Protein AF-A0A7D7M018-F1 (afdb_monomer_lite)

Organism: NCBI:txid2758710

Radius of gyration: 25.66 Å; chains: 1; bounding box: 50×33×76 Å

Secondary structure (DSSP, 8-state):
---HHHHHHHHHHHHHHHHHHHHHHHHHHHHHHHHHHH-HHHHHH-EETTEEHHHHHHHHHHHHHHHHHHHHHHHHHHHHHHHHHHHHHHHHHHHHHHHHHHHHHHTT-

InterPro domains:
  IPR007436 Protein of unknown function DUF485 [PF04341] (5-85)

Foldseek 3Di:
DDDPVVVVVVVVVVCCLVVVLVVLLVVLVVVLCCCCVPPVVQQAVDDDVNHGNVVVSVVVSVVSVVVSVVVVCVVVVVPVVVVVVVVVVVVVVVVVVVVVVVVVVVVVD

pLDDT: mean 79.05, std 15.02, range [45.78, 96.0]

Structure (mmCIF, N/CA/C/O backbone):
data_AF-A0A7D7M018-F1
#
_entry.id   AF-A0A7D7M018-F1
#
loop_
_atom_site.group_PDB
_atom_site.id
_atom_site.type_symbol
_atom_site.label_atom_id
_atom_site.label_alt_id
_atom_site.label_comp_id
_atom_site.label_asym_id
_atom_site.label_entity_id
_atom_site.label_seq_id
_atom_site.pdbx_PDB_ins_code
_atom_site.Cartn_x
_atom_site.Cartn_y
_atom_site.Cartn_z
_atom_site.occupancy
_atom_site.B_iso_or_equiv
_atom_site.auth_seq_id
_atom_site.auth_comp_id
_atom_site.auth_asym_id
_atom_site.auth_atom_id
_atom_site.pdbx_PDB_model_num
ATOM 1 N N . MET A 1 1 ? -23.804 -7.418 29.209 1.00 45.88 1 MET A N 1
ATOM 2 C CA . MET A 1 1 ? -22.642 -8.328 29.119 1.00 45.88 1 MET A CA 1
ATOM 3 C C . MET A 1 1 ? -22.652 -8.934 27.724 1.00 45.88 1 MET A C 1
ATOM 5 O O . MET A 1 1 ? -23.591 -9.652 27.418 1.00 45.88 1 MET A O 1
ATOM 9 N N . LEU A 1 2 ? -21.703 -8.565 26.856 1.00 45.78 2 LEU A N 1
ATOM 10 C CA . LEU A 1 2 ? -21.616 -9.102 25.490 1.00 45.78 2 LEU A CA 1
ATOM 11 C C . LEU A 1 2 ? -21.157 -10.562 25.555 1.00 45.78 2 LEU A C 1
ATOM 13 O O . LEU A 1 2 ? -20.193 -10.876 26.256 1.00 45.78 2 LEU A O 1
ATOM 17 N N . ALA A 1 3 ? -21.874 -11.452 24.876 1.00 51.41 3 ALA A N 1
ATOM 18 C CA . ALA A 1 3 ? -21.603 -12.878 24.921 1.00 51.41 3 ALA A CA 1
ATOM 19 C C . ALA A 1 3 ? -20.250 -13.186 24.251 1.00 51.41 3 ALA A C 1
ATOM 21 O O . ALA A 1 3 ? -19.945 -12.713 23.157 1.00 51.41 3 ALA A O 1
ATOM 22 N N . LEU A 1 4 ? -19.452 -14.033 24.905 1.00 54.41 4 LEU A N 1
ATOM 23 C CA . LEU A 1 4 ? -18.137 -14.529 24.476 1.00 54.41 4 LEU A CA 1
ATOM 24 C C . LEU A 1 4 ? -17.991 -14.917 22.975 1.00 54.41 4 LEU A C 1
ATOM 26 O O . LEU A 1 4 ? -16.894 -14.718 22.442 1.00 54.41 4 LEU A O 1
ATOM 30 N N . PRO A 1 5 ? -19.025 -15.427 22.263 1.00 53.03 5 PRO A N 1
ATOM 31 C CA . PRO A 1 5 ? -18.924 -15.753 20.835 1.00 53.03 5 PRO A CA 1
ATOM 32 C C . PRO A 1 5 ? -18.750 -14.525 19.929 1.00 53.03 5 PRO A C 1
ATOM 34 O O . PRO A 1 5 ? -17.977 -14.564 18.972 1.00 53.03 5 PRO A O 1
ATOM 37 N N . GLU A 1 6 ? -19.409 -13.413 20.259 1.00 54.31 6 GLU A N 1
ATOM 38 C CA . GLU A 1 6 ? -19.438 -12.190 19.444 1.00 54.31 6 GLU A CA 1
ATOM 39 C C . GLU A 1 6 ? -18.059 -11.503 19.432 1.00 54.31 6 GLU A C 1
ATOM 41 O O . GLU A 1 6 ? -17.561 -11.045 18.404 1.00 54.31 6 GLU A O 1
ATOM 46 N N . ILE A 1 7 ? -17.354 -11.557 20.566 1.00 55.09 7 ILE A N 1
ATOM 47 C CA . ILE A 1 7 ? -15.988 -11.036 20.732 1.00 55.09 7 ILE A CA 1
ATOM 48 C C . ILE A 1 7 ? -14.961 -11.917 19.989 1.00 55.09 7 ILE A C 1
ATOM 50 O O . ILE A 1 7 ? -13.954 -11.417 19.471 1.00 55.09 7 ILE A O 1
ATOM 54 N N . ALA A 1 8 ? -15.202 -13.230 19.907 1.00 57.94 8 ALA A N 1
ATOM 55 C CA . ALA A 1 8 ? -14.324 -14.180 19.226 1.00 57.94 8 ALA A CA 1
ATOM 56 C C . ALA A 1 8 ? -14.396 -14.046 17.695 1.00 57.94 8 ALA A C 1
ATOM 58 O O . ALA A 1 8 ? -13.354 -14.057 17.029 1.00 57.94 8 ALA A O 1
ATOM 59 N N . GLU A 1 9 ? -15.590 -13.842 17.131 1.00 56.44 9 GLU A N 1
ATOM 60 C CA . GLU A 1 9 ? -15.742 -13.563 15.699 1.00 56.44 9 GLU A CA 1
ATOM 61 C C . GLU A 1 9 ? -15.121 -12.224 15.298 1.00 56.44 9 GLU A C 1
ATOM 63 O O . GLU A 1 9 ? -14.426 -12.154 14.279 1.00 56.44 9 GLU A O 1
ATOM 68 N N . LEU A 1 10 ? -15.261 -11.189 16.131 1.00 55.09 10 LEU A N 1
ATOM 69 C CA . LEU A 1 10 ? -14.608 -9.896 15.912 1.00 55.09 10 LEU A CA 1
ATOM 70 C C . LEU A 1 10 ? -13.073 -10.021 15.919 1.00 55.09 10 LEU A C 1
ATOM 72 O O . LEU A 1 10 ? -12.392 -9.467 15.050 1.00 55.09 10 LEU A O 1
ATOM 76 N N . ARG A 1 11 ? -12.503 -10.808 16.843 1.00 59.12 11 ARG A N 1
ATOM 77 C CA . ARG A 1 11 ? -11.047 -11.025 16.934 1.00 59.12 11 ARG A CA 1
ATOM 78 C C . ARG A 1 11 ? -10.498 -11.837 15.757 1.00 59.12 11 ARG A C 1
ATOM 80 O O . ARG A 1 11 ? -9.429 -11.508 15.238 1.00 59.12 11 ARG A O 1
ATOM 87 N N . ARG A 1 12 ? -11.212 -12.879 15.316 1.00 58.81 12 ARG A N 1
ATOM 88 C CA . ARG A 1 12 ? -10.784 -13.741 14.200 1.00 58.81 12 ARG A CA 1
ATOM 89 C C . ARG A 1 12 ? -10.781 -12.975 12.875 1.00 58.81 12 ARG A C 1
ATOM 91 O O . ARG A 1 12 ? -9.818 -13.071 12.122 1.00 58.81 12 ARG A O 1
ATOM 98 N N . ARG A 1 13 ? -11.799 -12.140 12.645 1.00 60.94 13 ARG A N 1
ATOM 99 C CA . ARG A 1 13 ? -11.941 -11.331 11.423 1.00 60.94 13 ARG A CA 1
ATOM 100 C C . ARG A 1 13 ? -10.927 -10.184 11.360 1.00 60.94 13 ARG A C 1
ATOM 102 O O . ARG A 1 13 ? -10.338 -9.959 10.305 1.00 60.94 13 ARG A O 1
ATOM 109 N N . ARG A 1 14 ? -10.620 -9.534 12.493 1.00 65.12 14 ARG A N 1
ATOM 110 C CA . ARG A 1 14 ? -9.562 -8.506 12.574 1.00 65.12 14 ARG A CA 1
ATOM 111 C C . ARG A 1 14 ? -8.187 -9.068 12.206 1.00 65.12 14 ARG A C 1
ATOM 113 O O . ARG A 1 14 ? -7.430 -8.425 11.485 1.00 65.12 14 ARG A O 1
ATOM 120 N N . ARG A 1 15 ? -7.890 -10.294 12.650 1.00 66.62 15 ARG A N 1
ATOM 121 C CA . ARG A 1 15 ? -6.637 -10.986 12.325 1.00 66.62 15 ARG A CA 1
ATOM 122 C C . ARG A 1 15 ? -6.535 -11.303 10.829 1.00 66.62 15 ARG A C 1
ATOM 124 O O . ARG A 1 15 ? -5.466 -11.114 10.267 1.00 66.62 15 ARG A O 1
ATOM 131 N N . THR A 1 16 ? -7.627 -11.703 10.176 1.00 70.19 16 THR A N 1
ATOM 132 C CA . THR A 1 16 ? -7.649 -11.955 8.723 1.00 70.19 16 THR A CA 1
ATOM 133 C C . THR A 1 16 ? -7.394 -10.690 7.906 1.00 70.19 16 THR A C 1
ATOM 135 O O . THR A 1 16 ? -6.624 -10.744 6.953 1.00 70.19 16 THR A O 1
ATOM 138 N N . VAL A 1 17 ? -7.973 -9.545 8.288 1.00 74.06 17 VAL A N 1
ATOM 139 C CA . VAL A 1 17 ? -7.759 -8.276 7.567 1.00 74.06 17 VAL A CA 1
ATOM 140 C C . VAL A 1 17 ? -6.310 -7.811 7.689 1.00 74.06 17 VAL A C 1
ATOM 142 O O . VAL A 1 17 ? -5.680 -7.516 6.679 1.00 74.06 17 VAL A O 1
ATOM 145 N N . THR A 1 18 ? -5.750 -7.789 8.901 1.00 79.25 18 THR A N 1
ATOM 146 C CA . THR A 1 18 ? -4.355 -7.367 9.101 1.00 79.25 18 THR A CA 1
ATOM 147 C C . THR A 1 18 ? -3.364 -8.335 8.456 1.00 79.25 18 THR A C 1
ATOM 149 O O . THR A 1 18 ? -2.409 -7.882 7.833 1.00 79.25 18 THR A O 1
ATOM 152 N N . LEU A 1 19 ? -3.590 -9.651 8.560 1.00 79.81 19 LEU A N 1
ATOM 153 C CA . LEU A 1 19 ? -2.732 -10.641 7.902 1.00 79.81 19 LEU A CA 1
ATOM 154 C C . LEU A 1 19 ? -2.828 -10.553 6.379 1.00 79.81 19 LEU A C 1
ATOM 156 O O . LEU A 1 19 ? -1.797 -10.610 5.722 1.00 79.81 19 LEU A O 1
ATOM 160 N N . GLY A 1 20 ? -4.029 -10.380 5.822 1.00 84.25 20 GLY A N 1
ATOM 161 C CA . GLY A 1 20 ? -4.226 -10.234 4.380 1.00 84.25 20 GLY A CA 1
ATOM 162 C C . GLY A 1 20 ? -3.562 -8.973 3.835 1.00 84.25 20 GLY A C 1
ATOM 163 O O . GLY A 1 20 ? -2.855 -9.037 2.835 1.00 84.25 20 GLY A O 1
ATOM 164 N N . LEU A 1 21 ? -3.720 -7.844 4.531 1.00 86.62 21 LEU A N 1
ATOM 165 C CA . LEU A 1 21 ? -3.080 -6.590 4.145 1.00 86.62 21 LEU A CA 1
ATOM 166 C C . LEU A 1 21 ? -1.555 -6.677 4.265 1.00 86.62 21 LEU A C 1
ATOM 168 O O . LEU A 1 21 ? -0.851 -6.250 3.362 1.00 86.62 21 LEU A O 1
ATOM 172 N N . GLY A 1 22 ? -1.051 -7.286 5.341 1.00 86.81 22 GLY A N 1
ATOM 173 C CA . GLY A 1 22 ? 0.378 -7.536 5.515 1.00 86.81 22 GLY A CA 1
ATOM 174 C C . GLY A 1 22 ? 0.951 -8.426 4.412 1.00 86.81 22 GLY A C 1
ATOM 175 O O . GLY A 1 22 ? 1.989 -8.092 3.848 1.00 86.81 22 GLY A O 1
ATOM 176 N N . LEU A 1 23 ? 0.259 -9.513 4.050 1.00 92.38 23 LEU A N 1
ATOM 177 C CA . LEU A 1 23 ? 0.658 -10.370 2.929 1.00 92.38 23 LEU A CA 1
ATOM 178 C C . LEU A 1 23 ? 0.667 -9.601 1.607 1.00 92.38 23 LEU A C 1
ATOM 180 O O . LEU A 1 23 ? 1.589 -9.773 0.817 1.00 92.38 23 LEU A O 1
ATOM 184 N N . ALA A 1 24 ? -0.336 -8.754 1.371 1.00 91.88 24 ALA A N 1
ATOM 185 C CA . ALA A 1 24 ? -0.405 -7.931 0.172 1.00 91.88 24 ALA A CA 1
ATOM 186 C C . ALA A 1 24 ? 0.756 -6.926 0.110 1.00 91.88 24 ALA A C 1
ATOM 188 O O . ALA A 1 24 ? 1.385 -6.798 -0.936 1.00 91.88 24 ALA A O 1
ATOM 189 N N . THR A 1 25 ? 1.098 -6.281 1.230 1.00 91.62 25 THR A N 1
ATOM 190 C CA . THR A 1 25 ? 2.269 -5.398 1.326 1.00 91.62 25 THR A CA 1
ATOM 191 C C . THR A 1 25 ? 3.563 -6.150 1.031 1.00 91.62 25 THR A C 1
ATOM 193 O O . THR A 1 25 ? 4.371 -5.690 0.231 1.00 91.62 25 THR A O 1
ATOM 196 N N . VAL A 1 26 ? 3.762 -7.321 1.645 1.00 95.06 26 VAL A N 1
ATOM 197 C CA . VAL A 1 26 ? 4.946 -8.156 1.389 1.00 95.06 26 VAL A CA 1
ATOM 198 C C . VAL A 1 26 ? 4.996 -8.593 -0.075 1.00 95.06 26 VAL A C 1
ATOM 200 O O . VAL A 1 26 ? 6.066 -8.573 -0.671 1.00 95.06 26 VAL A O 1
ATOM 203 N N . GLY A 1 27 ? 3.855 -8.954 -0.664 1.00 95.81 27 GLY A N 1
ATOM 204 C CA . GLY A 1 27 ? 3.752 -9.347 -2.067 1.00 95.81 27 GLY A CA 1
ATOM 205 C C . GLY A 1 27 ? 4.117 -8.222 -3.034 1.00 95.81 27 GLY A C 1
ATOM 206 O O . GLY A 1 27 ? 4.898 -8.459 -3.952 1.00 95.81 27 GLY A O 1
ATOM 207 N N . LEU A 1 28 ? 3.608 -7.006 -2.808 1.00 92.81 28 LEU A N 1
ATOM 208 C CA . LEU A 1 28 ? 3.974 -5.822 -3.596 1.00 92.81 28 LEU A CA 1
ATOM 209 C C . LEU A 1 28 ? 5.472 -5.538 -3.500 1.00 92.81 28 LEU A C 1
ATOM 211 O O . LEU A 1 28 ? 6.162 -5.500 -4.517 1.00 92.81 28 LEU A O 1
ATOM 215 N N . PHE A 1 29 ? 5.999 -5.485 -2.278 1.00 93.56 29 PHE A N 1
ATOM 216 C CA . PHE A 1 29 ? 7.412 -5.205 -2.061 1.00 93.56 29 PHE A CA 1
ATOM 217 C C . PHE A 1 29 ? 8.327 -6.283 -2.663 1.00 93.56 29 PHE A C 1
ATOM 219 O O . PHE A 1 29 ? 9.351 -5.980 -3.275 1.00 93.56 29 PHE A O 1
ATOM 226 N N . ALA A 1 30 ? 7.955 -7.559 -2.537 1.00 96.00 30 ALA A N 1
ATOM 227 C CA . ALA A 1 30 ? 8.688 -8.656 -3.157 1.00 96.00 30 ALA A CA 1
ATOM 228 C C . ALA A 1 30 ? 8.649 -8.566 -4.690 1.00 96.00 30 ALA A C 1
ATOM 230 O O . ALA A 1 30 ? 9.682 -8.748 -5.331 1.00 96.00 30 ALA A O 1
ATOM 231 N N . ALA A 1 31 ? 7.493 -8.249 -5.281 1.00 93.12 31 ALA A N 1
ATOM 232 C CA . ALA A 1 31 ? 7.369 -8.047 -6.723 1.00 93.12 31 ALA A CA 1
ATOM 233 C C . ALA A 1 31 ? 8.242 -6.879 -7.207 1.00 93.12 31 ALA A C 1
ATOM 235 O O . ALA A 1 31 ? 8.915 -7.009 -8.230 1.00 93.12 31 ALA A O 1
ATOM 236 N N . PHE A 1 32 ? 8.298 -5.785 -6.443 1.00 93.25 32 PHE A N 1
ATOM 237 C CA . PHE A 1 32 ? 9.186 -4.657 -6.709 1.00 93.25 32 PHE A CA 1
ATOM 238 C C . PHE A 1 32 ? 10.660 -5.088 -6.730 1.00 93.25 32 PHE A C 1
ATOM 240 O O . PHE A 1 32 ? 11.368 -4.824 -7.704 1.00 93.25 32 PHE A O 1
ATOM 247 N N . ILE A 1 33 ? 11.115 -5.815 -5.701 1.00 94.81 33 ILE A N 1
ATOM 248 C CA . ILE A 1 33 ? 12.489 -6.337 -5.638 1.00 94.81 33 ILE A CA 1
ATOM 249 C C . ILE A 1 33 ? 12.779 -7.260 -6.821 1.00 94.81 33 ILE A C 1
ATOM 251 O O . ILE A 1 33 ? 13.807 -7.101 -7.472 1.00 94.81 33 ILE A O 1
ATOM 255 N N . ILE A 1 34 ? 11.890 -8.211 -7.116 1.00 95.62 34 ILE A N 1
ATOM 256 C CA . ILE A 1 34 ? 12.071 -9.161 -8.221 1.00 95.62 34 ILE A CA 1
ATOM 257 C C . ILE A 1 34 ? 12.168 -8.411 -9.556 1.00 95.62 34 ILE A C 1
ATOM 259 O O . ILE A 1 34 ? 13.055 -8.701 -10.357 1.00 95.62 34 ILE A O 1
ATOM 263 N N . GLY A 1 35 ? 11.316 -7.409 -9.779 1.00 92.00 35 GLY A N 1
ATOM 264 C CA . GLY A 1 35 ? 11.376 -6.565 -10.970 1.00 92.00 35 GLY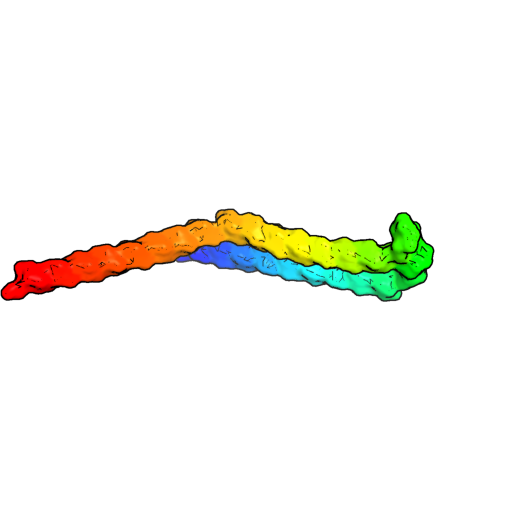 A CA 1
ATOM 265 C C . GLY A 1 35 ? 12.742 -5.899 -11.138 1.00 92.00 35 GLY A C 1
ATOM 266 O O . GLY A 1 35 ? 13.369 -6.032 -12.186 1.00 92.00 35 GLY A O 1
ATOM 267 N N . PHE A 1 36 ? 13.238 -5.234 -10.095 1.00 92.12 36 PHE A N 1
ATOM 268 C CA . PHE A 1 36 ? 14.519 -4.521 -10.149 1.00 92.12 36 PHE A CA 1
ATOM 269 C C . PHE A 1 36 ? 15.743 -5.441 -10.177 1.00 92.12 36 PHE A C 1
ATOM 271 O O . PHE A 1 36 ? 16.736 -5.106 -10.818 1.00 92.12 36 PHE A O 1
ATOM 278 N N . ALA A 1 37 ? 15.684 -6.593 -9.511 1.00 93.88 37 ALA A N 1
ATOM 279 C CA . ALA A 1 37 ? 16.797 -7.533 -9.450 1.00 93.88 37 ALA A CA 1
ATOM 280 C C . ALA A 1 37 ? 16.984 -8.309 -10.761 1.00 93.88 37 ALA A C 1
ATOM 282 O O . ALA A 1 37 ? 18.117 -8.532 -11.178 1.00 93.88 37 ALA A O 1
ATOM 283 N N . TYR A 1 38 ? 15.887 -8.718 -11.406 1.00 94.19 38 TYR A N 1
ATOM 284 C CA . TYR A 1 38 ? 15.941 -9.589 -12.585 1.00 94.19 38 TYR A CA 1
ATOM 285 C C . TYR A 1 38 ? 15.742 -8.855 -13.912 1.00 94.19 38 TYR A C 1
ATOM 287 O O . TYR A 1 38 ? 16.201 -9.347 -14.939 1.00 94.19 38 TYR A O 1
ATOM 295 N N . PHE A 1 39 ? 15.106 -7.678 -13.913 1.00 93.50 39 PHE A N 1
ATOM 296 C CA . PHE A 1 39 ? 14.832 -6.907 -15.132 1.00 93.50 39 PHE A CA 1
ATOM 297 C C . PHE A 1 39 ? 15.391 -5.469 -15.098 1.00 93.50 39 PHE A C 1
ATOM 299 O O . PHE A 1 39 ? 14.705 -4.541 -15.540 1.00 93.50 39 PHE A O 1
ATOM 306 N N . PRO A 1 40 ? 16.629 -5.230 -14.615 1.00 90.75 40 PRO A N 1
ATOM 307 C CA . PRO A 1 40 ? 17.160 -3.872 -14.482 1.00 90.75 40 PRO A CA 1
ATOM 308 C C . PRO A 1 40 ? 17.298 -3.164 -15.837 1.00 90.75 40 PRO A C 1
ATOM 310 O O . PRO A 1 40 ? 16.956 -1.988 -15.962 1.00 90.75 40 PRO A O 1
ATOM 313 N N . GLU A 1 41 ? 17.739 -3.886 -16.871 1.00 88.75 41 GLU A N 1
ATOM 314 C CA . GLU A 1 41 ? 17.916 -3.336 -18.218 1.00 88.75 41 GLU A CA 1
ATOM 315 C C . GLU A 1 41 ? 16.579 -2.935 -18.840 1.00 88.75 41 GLU A C 1
ATOM 317 O O . GLU A 1 41 ? 16.444 -1.829 -19.355 1.00 88.75 41 GLU A O 1
ATOM 322 N N . THR A 1 42 ? 15.554 -3.785 -18.731 1.00 90.81 42 THR A N 1
ATOM 323 C CA . THR A 1 42 ? 14.213 -3.483 -19.244 1.00 90.81 42 THR A CA 1
ATOM 324 C C . THR A 1 42 ? 13.614 -2.266 -18.545 1.00 90.81 42 THR A C 1
ATOM 326 O O . THR A 1 42 ? 13.052 -1.397 -19.210 1.00 90.81 42 THR A O 1
ATOM 329 N N . LEU A 1 43 ? 13.757 -2.168 -17.223 1.00 88.88 43 LEU A N 1
ATOM 330 C CA . LEU A 1 43 ? 13.234 -1.050 -16.439 1.00 88.88 43 LEU A CA 1
ATOM 331 C C . LEU A 1 43 ? 13.932 0.282 -16.753 1.00 88.88 43 LEU A C 1
ATOM 333 O O . LEU A 1 43 ? 13.290 1.331 -16.697 1.00 88.88 43 LEU A O 1
ATOM 337 N N . GLY A 1 44 ? 15.226 0.251 -17.075 1.00 86.44 44 GLY A N 1
ATOM 338 C CA . GLY A 1 44 ? 16.001 1.443 -17.422 1.00 86.44 44 GLY A CA 1
ATOM 339 C C . GLY A 1 44 ? 15.878 1.863 -18.889 1.00 86.44 44 GLY A C 1
ATOM 340 O O . GLY A 1 44 ? 15.766 3.053 -19.174 1.00 86.44 44 GLY A O 1
ATOM 341 N N . ALA A 1 45 ? 15.892 0.903 -19.815 1.00 88.44 45 ALA A N 1
ATOM 342 C CA . ALA A 1 45 ? 15.922 1.166 -21.254 1.00 88.44 45 ALA A CA 1
ATOM 343 C C . ALA A 1 45 ? 14.530 1.394 -21.859 1.00 88.44 45 ALA A C 1
ATOM 345 O O . ALA A 1 45 ? 14.400 2.077 -22.875 1.00 88.44 45 ALA A O 1
ATOM 346 N N . THR A 1 46 ? 13.479 0.835 -21.252 1.00 91.88 46 THR A N 1
ATOM 347 C CA . THR A 1 46 ? 12.113 1.006 -21.756 1.00 91.88 46 THR A CA 1
ATOM 348 C C . THR A 1 46 ? 11.579 2.366 -21.337 1.00 91.88 46 THR A C 1
ATOM 350 O O . THR A 1 46 ? 11.450 2.653 -20.147 1.00 91.88 46 THR A O 1
ATOM 353 N N . LEU A 1 47 ? 11.224 3.190 -22.320 1.00 94.81 47 LEU A N 1
ATOM 354 C CA . LEU A 1 47 ? 10.617 4.497 -22.101 1.00 94.81 47 LEU A CA 1
ATOM 355 C C . LEU A 1 47 ? 9.121 4.434 -22.413 1.00 94.81 47 LEU A C 1
ATOM 357 O O . LEU A 1 47 ? 8.724 4.075 -23.520 1.00 94.81 47 LEU A O 1
ATOM 361 N N . ILE A 1 48 ? 8.289 4.847 -21.460 1.00 93.12 48 ILE A N 1
ATOM 362 C CA . ILE A 1 48 ? 6.855 5.069 -21.664 1.00 93.12 48 ILE A CA 1
ATOM 363 C C . ILE A 1 48 ? 6.615 6.573 -21.599 1.00 93.12 48 ILE A C 1
ATOM 365 O O . ILE A 1 48 ? 6.820 7.198 -20.557 1.00 93.12 48 ILE A O 1
ATOM 369 N N . GLY A 1 49 ? 6.229 7.168 -22.732 1.00 90.31 49 GLY A N 1
ATOM 370 C CA . GLY A 1 49 ? 6.043 8.620 -22.839 1.00 90.31 49 GLY A CA 1
ATOM 371 C C . GLY A 1 49 ? 7.331 9.424 -22.617 1.00 90.31 49 GLY A C 1
ATOM 372 O O . GLY A 1 49 ? 7.270 10.547 -22.134 1.00 90.31 49 GLY A O 1
ATOM 373 N N . GLY A 1 50 ? 8.497 8.835 -22.913 1.00 92.38 50 GLY A N 1
ATOM 374 C CA . GLY A 1 50 ? 9.809 9.449 -22.670 1.00 92.38 50 GLY A CA 1
ATOM 375 C C . GLY A 1 50 ? 10.331 9.303 -21.236 1.00 92.38 50 GLY A C 1
ATOM 376 O O . GLY A 1 50 ? 11.431 9.762 -20.946 1.00 92.38 50 GLY A O 1
ATOM 377 N N . ILE A 1 51 ? 9.581 8.643 -20.349 1.00 93.31 51 ILE A N 1
ATOM 378 C CA . ILE A 1 51 ? 9.965 8.407 -18.954 1.00 93.31 51 ILE A CA 1
ATOM 379 C C . ILE A 1 51 ? 10.361 6.932 -18.7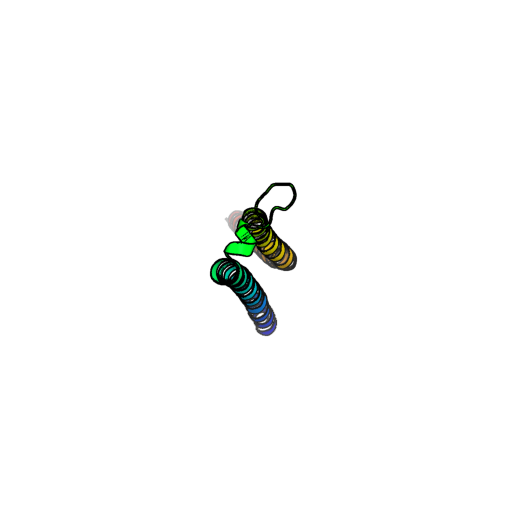82 1.00 93.31 51 ILE A C 1
ATOM 381 O O . ILE A 1 51 ? 9.608 6.059 -19.226 1.00 93.31 51 ILE A O 1
ATOM 385 N N . PRO A 1 52 ? 11.500 6.628 -18.130 1.00 94.19 52 PRO A N 1
ATOM 386 C CA . PRO A 1 52 ? 11.899 5.260 -17.807 1.00 94.19 52 PRO A CA 1
ATOM 387 C C . PRO A 1 52 ? 10.811 4.467 -17.086 1.00 94.19 52 PRO A C 1
ATOM 389 O O . PRO A 1 52 ? 10.170 4.958 -16.154 1.00 94.19 52 PRO A O 1
ATOM 392 N N . LEU A 1 53 ? 10.635 3.211 -17.491 1.00 93.50 53 LEU A N 1
ATOM 393 C CA . LEU A 1 53 ? 9.673 2.287 -16.899 1.00 93.50 53 LEU A CA 1
ATOM 394 C C . LEU A 1 53 ? 9.909 2.101 -15.392 1.00 93.50 53 LEU A C 1
ATOM 396 O O . LEU A 1 53 ? 8.948 1.968 -14.640 1.00 93.50 53 LEU A O 1
ATOM 400 N N . SER A 1 54 ? 11.160 2.170 -14.930 1.00 92.38 54 SER A N 1
ATOM 401 C CA . SER A 1 54 ? 11.516 2.142 -13.506 1.00 92.38 54 SER A CA 1
ATOM 402 C C . SER A 1 54 ? 10.764 3.191 -12.679 1.00 92.38 54 SER A C 1
ATOM 404 O O . SER A 1 54 ? 10.278 2.877 -11.593 1.00 92.38 54 SER A O 1
ATOM 406 N N . LEU A 1 55 ? 10.600 4.413 -13.197 1.00 93.56 55 LEU A N 1
ATOM 407 C CA . LEU A 1 55 ? 9.874 5.483 -12.509 1.00 93.56 55 LEU A CA 1
ATOM 408 C C . LEU A 1 55 ? 8.373 5.209 -12.459 1.00 93.56 55 LEU A C 1
ATOM 410 O O . LEU A 1 55 ? 7.742 5.451 -11.433 1.00 93.56 55 LEU A O 1
ATOM 414 N N . TRP A 1 56 ? 7.808 4.650 -13.530 1.00 94.69 56 TRP A N 1
ATOM 415 C CA . TRP A 1 56 ? 6.415 4.208 -13.538 1.00 94.69 56 TRP A CA 1
ATOM 416 C C . TRP A 1 56 ? 6.172 3.091 -12.525 1.00 94.69 56 TRP A C 1
ATOM 418 O O . TRP A 1 56 ? 5.180 3.135 -11.804 1.00 94.69 56 TRP A O 1
ATOM 428 N N . VAL A 1 57 ? 7.089 2.128 -12.418 1.00 93.50 57 VAL A N 1
ATOM 429 C CA . VAL A 1 57 ? 6.994 1.038 -11.437 1.00 93.50 57 VAL A CA 1
ATOM 430 C C . VAL A 1 57 ? 7.041 1.576 -10.009 1.00 93.50 57 VAL A C 1
ATOM 432 O O . VAL A 1 57 ? 6.182 1.223 -9.207 1.00 93.50 57 VAL A O 1
ATOM 435 N N . VAL A 1 58 ? 7.976 2.477 -9.692 1.00 92.75 58 VAL A N 1
ATOM 436 C CA . VAL A 1 58 ? 8.035 3.125 -8.367 1.00 92.75 58 VAL A CA 1
ATOM 437 C C . VAL A 1 58 ? 6.762 3.928 -8.084 1.00 92.75 58 VAL A C 1
ATOM 439 O O . VAL A 1 58 ? 6.247 3.898 -6.967 1.00 92.75 58 VAL A O 1
ATOM 442 N N . LEU A 1 59 ? 6.217 4.623 -9.085 1.00 95.31 59 LEU A N 1
ATOM 443 C CA . LEU A 1 59 ? 4.968 5.368 -8.937 1.00 95.31 59 LEU A CA 1
ATOM 444 C C . LEU A 1 59 ? 3.783 4.435 -8.657 1.00 95.31 59 LEU A C 1
ATOM 446 O O . LEU A 1 59 ? 2.965 4.733 -7.790 1.00 95.31 59 LEU A O 1
ATOM 450 N N . VAL A 1 60 ? 3.696 3.305 -9.360 1.00 94.00 60 VAL A N 1
ATOM 451 C CA . VAL A 1 60 ? 2.669 2.283 -9.120 1.00 94.00 60 VAL A CA 1
ATOM 452 C C . VAL A 1 60 ? 2.820 1.681 -7.730 1.00 94.00 60 VAL A C 1
ATOM 454 O O . VAL A 1 60 ? 1.809 1.522 -7.055 1.00 94.00 60 VAL A O 1
ATOM 457 N N . GLU A 1 61 ? 4.043 1.415 -7.270 1.00 93.12 61 GLU A N 1
ATOM 458 C CA . GLU A 1 61 ? 4.297 0.948 -5.903 1.00 93.12 61 GLU A CA 1
ATOM 459 C C . GLU A 1 61 ? 3.781 1.973 -4.885 1.00 93.12 61 GLU A C 1
ATOM 461 O O . GLU A 1 61 ? 3.014 1.637 -3.981 1.00 93.12 61 GLU A O 1
ATOM 466 N N . PHE A 1 62 ? 4.098 3.255 -5.089 1.00 94.19 62 PHE A N 1
ATOM 467 C CA . PHE A 1 62 ? 3.612 4.340 -4.241 1.00 94.19 62 PHE A CA 1
ATOM 468 C C . PHE A 1 62 ? 2.080 4.405 -4.221 1.00 94.19 62 PHE A C 1
ATOM 470 O O . PHE A 1 62 ? 1.473 4.381 -3.150 1.00 94.19 62 PHE A O 1
ATOM 4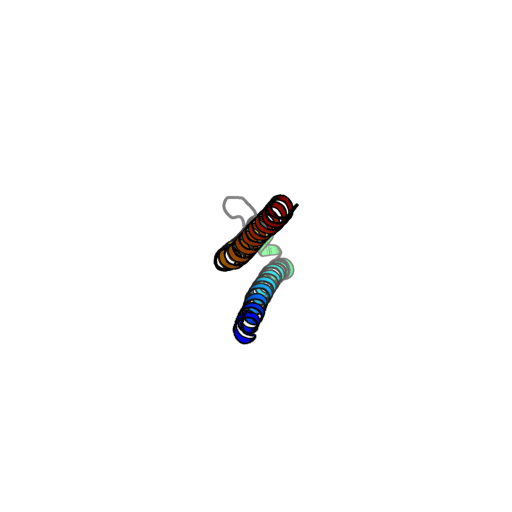77 N N . VAL A 1 63 ? 1.427 4.417 -5.383 1.00 95.38 63 VAL A N 1
ATOM 478 C CA . VAL A 1 63 ? -0.041 4.383 -5.483 1.00 95.38 63 VAL A CA 1
ATOM 479 C C . VAL A 1 63 ? -0.610 3.111 -4.843 1.00 95.38 63 VAL A C 1
ATOM 481 O O . VAL A 1 63 ? -1.621 3.179 -4.145 1.00 95.38 63 VAL A O 1
ATOM 484 N N . GLY A 1 64 ? 0.059 1.969 -4.995 1.00 91.38 64 GLY A N 1
ATOM 485 C CA . GLY A 1 64 ? -0.295 0.693 -4.377 1.00 91.38 64 GLY A CA 1
ATOM 486 C C . GLY A 1 64 ? -0.339 0.775 -2.853 1.00 91.38 64 GLY A C 1
ATOM 487 O O . GLY A 1 64 ? -1.285 0.275 -2.240 1.00 91.38 64 GLY A O 1
ATOM 488 N N . THR A 1 65 ? 0.604 1.491 -2.229 1.00 90.69 65 THR A N 1
ATOM 489 C CA . THR A 1 65 ? 0.562 1.736 -0.777 1.00 90.69 65 THR A CA 1
ATOM 490 C C . THR A 1 65 ? -0.665 2.547 -0.359 1.00 90.69 65 THR A C 1
ATOM 492 O O . THR A 1 65 ? -1.341 2.185 0.606 1.00 90.69 65 THR A O 1
ATOM 495 N N . TRP A 1 66 ? -1.027 3.591 -1.110 1.00 91.88 66 TRP A N 1
ATOM 496 C CA . TRP A 1 66 ? -2.239 4.371 -0.848 1.00 91.88 66 TRP A CA 1
ATOM 497 C C . TRP A 1 66 ? -3.506 3.544 -1.041 1.00 91.88 66 TRP A C 1
ATOM 499 O O . TRP A 1 66 ? -4.429 3.654 -0.236 1.00 91.88 66 TRP A O 1
ATOM 509 N N . VAL A 1 67 ? -3.546 2.680 -2.058 1.00 92.12 67 VAL A N 1
ATOM 510 C CA . VAL A 1 67 ? -4.651 1.740 -2.276 1.00 92.12 67 VAL A CA 1
ATOM 511 C C . VAL A 1 67 ? -4.774 0.775 -1.098 1.00 92.12 67 VAL A C 1
ATOM 513 O O . VAL A 1 67 ? -5.878 0.585 -0.596 1.00 92.12 67 VAL A O 1
ATOM 516 N N . LEU A 1 68 ? -3.670 0.221 -0.587 1.00 89.62 68 LEU A 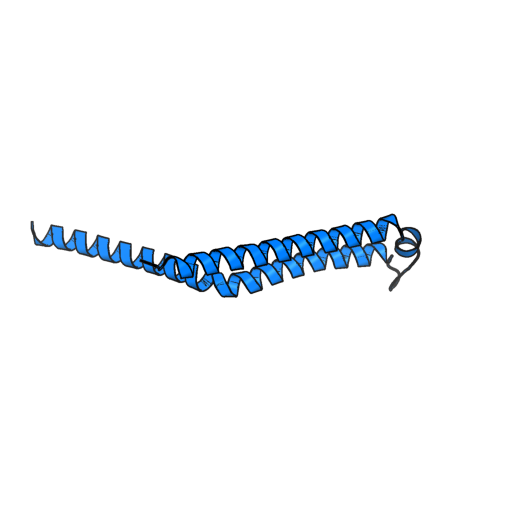N 1
ATOM 517 C CA . LEU A 1 68 ? -3.677 -0.623 0.613 1.00 89.62 68 LEU A CA 1
ATOM 518 C C . LEU A 1 68 ? -4.201 0.125 1.842 1.00 89.62 68 LEU A C 1
ATOM 520 O O . LEU A 1 68 ? -5.046 -0.399 2.568 1.00 89.62 68 LEU A O 1
ATOM 524 N N . VAL A 1 69 ? -3.746 1.360 2.060 1.00 87.44 69 VAL A N 1
ATOM 525 C CA . VAL A 1 69 ? -4.230 2.221 3.149 1.00 87.44 69 VAL A CA 1
ATOM 526 C C . VAL A 1 69 ? -5.721 2.517 2.982 1.00 87.44 69 VAL A C 1
ATOM 528 O O . VAL A 1 69 ? -6.483 2.432 3.944 1.00 87.44 69 VAL A O 1
ATOM 531 N N . PHE A 1 70 ? -6.173 2.811 1.765 1.00 84.50 70 PHE A N 1
ATOM 532 C CA . PHE A 1 70 ? -7.582 3.040 1.472 1.00 84.50 70 PHE A CA 1
ATOM 533 C C . PHE A 1 70 ? -8.420 1.785 1.714 1.00 84.50 70 PHE A C 1
ATOM 535 O O . PHE A 1 70 ? -9.457 1.876 2.362 1.00 84.50 70 PHE A O 1
ATOM 542 N N . ILE A 1 71 ? -7.972 0.613 1.258 1.00 85.62 71 ILE A N 1
ATOM 543 C CA . ILE A 1 71 ? -8.623 -0.678 1.510 1.00 85.62 71 ILE A CA 1
ATOM 544 C C . ILE A 1 71 ? 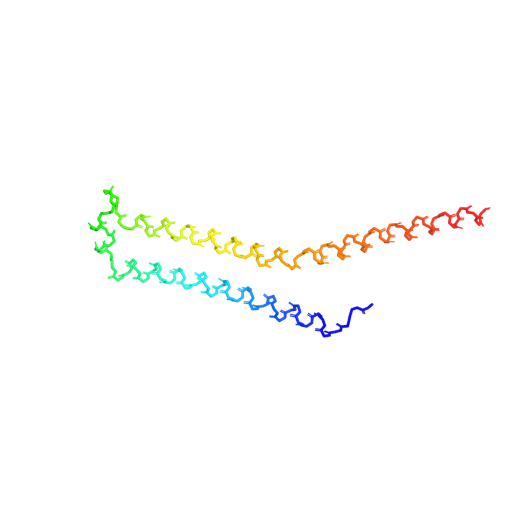-8.698 -0.928 3.014 1.00 85.62 71 ILE A C 1
ATOM 546 O O . ILE A 1 71 ? -9.771 -1.255 3.517 1.00 85.62 71 ILE A O 1
ATOM 550 N N . TYR A 1 72 ? -7.609 -0.697 3.751 1.00 83.19 72 TYR A N 1
ATOM 551 C CA . TYR A 1 72 ? -7.607 -0.770 5.207 1.00 83.19 72 TYR A CA 1
ATOM 552 C C . TYR A 1 72 ? -8.675 0.140 5.807 1.00 83.19 72 TYR A C 1
ATOM 554 O O . TYR A 1 72 ? -9.536 -0.347 6.529 1.00 83.19 72 TYR A O 1
ATOM 562 N N . PHE A 1 73 ? -8.701 1.430 5.460 1.00 77.56 73 PHE A N 1
ATOM 563 C CA . PHE A 1 73 ? -9.715 2.354 5.967 1.00 77.56 73 PHE A CA 1
ATOM 564 C C . PHE A 1 73 ? -11.131 1.980 5.527 1.00 77.56 73 PHE A C 1
ATOM 566 O O . PHE A 1 73 ? -12.053 2.110 6.322 1.00 77.56 73 PHE A O 1
ATOM 573 N N . ARG A 1 74 ? -11.337 1.507 4.298 1.00 79.19 74 ARG A N 1
ATOM 574 C CA . ARG A 1 74 ? -12.636 1.085 3.754 1.00 79.19 74 ARG A CA 1
ATOM 575 C C . ARG A 1 74 ? -13.176 -0.126 4.508 1.00 79.19 74 ARG A C 1
ATOM 577 O O . ARG A 1 74 ? -14.352 -0.126 4.871 1.00 79.19 74 ARG A O 1
ATOM 584 N N . LEU A 1 75 ? -12.328 -1.124 4.758 1.00 71.31 75 LEU A N 1
ATOM 585 C CA . LEU A 1 75 ? -12.674 -2.306 5.543 1.00 71.31 75 LEU A CA 1
ATOM 586 C C . LEU A 1 75 ? -12.829 -1.942 7.020 1.00 71.31 75 LEU A C 1
ATOM 588 O O . LEU A 1 75 ? -13.791 -2.359 7.643 1.00 71.31 75 LEU A O 1
ATOM 592 N N . SER A 1 76 ? -11.952 -1.117 7.585 1.00 67.81 76 SER A N 1
ATOM 593 C CA . SER A 1 76 ? -12.035 -0.680 8.980 1.00 67.81 76 SER A CA 1
ATOM 594 C C . SER A 1 76 ? -13.251 0.207 9.252 1.00 67.81 76 SER A C 1
ATOM 596 O O . SER A 1 76 ? -13.894 0.031 10.279 1.00 67.81 76 SER A O 1
ATOM 598 N N . ARG A 1 77 ? -13.633 1.119 8.348 1.00 60.69 77 ARG A N 1
ATOM 599 C CA . ARG A 1 77 ? -14.819 1.985 8.500 1.00 60.69 77 ARG A CA 1
ATOM 600 C C . ARG A 1 77 ? -16.123 1.195 8.522 1.00 60.69 77 ARG A C 1
ATOM 602 O O . ARG A 1 77 ? -17.013 1.564 9.273 1.00 60.69 77 ARG A O 1
ATOM 609 N N . GLY A 1 78 ? -16.199 0.075 7.801 1.00 60.03 78 GLY A N 1
ATOM 610 C CA . GLY A 1 78 ? -17.330 -0.852 7.909 1.00 60.03 78 GLY A CA 1
ATOM 611 C C . GLY A 1 78 ? -17.489 -1.506 9.292 1.00 60.03 78 GLY A C 1
ATOM 612 O O . GLY A 1 78 ? -18.516 -2.125 9.537 1.00 60.03 78 GLY A O 1
ATOM 613 N N . TYR A 1 79 ? -16.499 -1.380 10.189 1.00 53.25 79 TYR A N 1
ATOM 614 C CA . TYR A 1 79 ? -16.448 -2.086 11.478 1.00 53.25 79 TYR A CA 1
ATOM 615 C C . TYR A 1 79 ? -16.078 -1.211 12.694 1.00 53.25 79 TYR A C 1
ATOM 617 O O . TYR A 1 79 ? -16.283 -1.649 13.824 1.00 53.25 79 TYR A O 1
ATOM 625 N N . LEU A 1 80 ? -15.538 0.004 12.515 1.00 49.16 80 LEU A N 1
ATOM 626 C CA . LEU A 1 80 ? -15.209 0.915 13.625 1.00 49.16 80 LEU A CA 1
ATOM 627 C C . LEU A 1 80 ? -16.414 1.723 14.114 1.00 49.16 80 LEU A C 1
ATOM 629 O O . LEU A 1 80 ? -16.441 2.067 15.290 1.00 49.16 80 LEU A O 1
ATOM 633 N N . GLN A 1 81 ? -17.404 1.997 13.258 1.00 54.03 81 GLN A N 1
ATOM 634 C CA . GLN A 1 81 ? -18.613 2.730 13.658 1.00 54.03 81 GLN A CA 1
ATOM 635 C C . GLN A 1 81 ? -19.373 2.050 14.813 1.00 54.03 81 GLN A C 1
ATOM 637 O O . GLN A 1 81 ? -19.593 2.721 15.810 1.00 54.03 81 GLN A O 1
ATOM 642 N N . PRO A 1 82 ? -19.634 0.727 14.814 1.00 56.03 82 PRO A N 1
ATOM 643 C CA . PRO A 1 82 ? -20.328 0.080 15.932 1.00 56.03 82 PRO A CA 1
ATOM 644 C C . PRO A 1 82 ? -19.549 0.128 17.254 1.00 56.03 82 PRO A C 1
ATOM 646 O O . PRO A 1 82 ? -20.138 0.269 18.321 1.00 56.03 82 PRO A O 1
ATOM 649 N N . ALA A 1 83 ? -18.217 0.014 17.202 1.00 56.16 83 ALA A N 1
ATOM 650 C CA . ALA A 1 83 ? -17.372 0.042 18.397 1.00 56.16 83 ALA A CA 1
ATOM 651 C C . ALA A 1 83 ? -17.188 1.467 18.947 1.00 56.16 83 ALA A C 1
ATOM 653 O O . ALA A 1 83 ? -17.149 1.656 20.162 1.00 56.16 83 ALA A O 1
ATOM 654 N N . ALA A 1 84 ? -17.099 2.463 18.062 1.00 55.44 84 ALA A N 1
ATOM 655 C CA . ALA A 1 84 ? -17.058 3.875 18.429 1.00 55.44 84 ALA A CA 1
ATOM 656 C C . ALA A 1 84 ? -18.416 4.357 18.965 1.00 55.44 84 ALA A C 1
ATOM 658 O O . ALA A 1 84 ? -18.445 5.059 19.973 1.00 55.44 84 ALA A O 1
ATOM 659 N N . ASP A 1 85 ? -19.521 3.908 18.363 1.00 61.97 85 ASP A N 1
ATOM 660 C CA . ASP A 1 85 ? -20.884 4.205 18.815 1.00 61.97 85 ASP A CA 1
ATOM 661 C C . ASP A 1 85 ? -21.196 3.515 20.152 1.00 61.97 85 ASP A C 1
ATOM 663 O O . ASP A 1 85 ? -21.820 4.106 21.033 1.00 61.97 85 ASP A O 1
ATOM 667 N N . ALA A 1 86 ? -20.703 2.292 20.375 1.00 64.19 86 ALA A N 1
ATOM 668 C CA . ALA A 1 86 ? -20.827 1.623 21.671 1.00 64.19 86 ALA A CA 1
ATOM 669 C C . ALA A 1 86 ? -20.028 2.339 22.776 1.00 64.19 86 ALA A C 1
ATOM 671 O O . ALA A 1 86 ? -20.503 2.456 23.907 1.00 64.19 86 ALA A O 1
ATOM 672 N N . ALA A 1 87 ? -18.831 2.844 22.458 1.00 63.62 87 ALA A N 1
ATOM 673 C CA . ALA A 1 87 ? -18.003 3.589 23.402 1.00 63.62 87 ALA A CA 1
ATOM 674 C C . ALA A 1 87 ? -18.596 4.969 23.734 1.00 63.62 87 ALA A C 1
ATOM 676 O O . ALA A 1 87 ? -18.630 5.347 24.905 1.00 63.62 87 ALA A O 1
ATOM 677 N N . SER A 1 88 ? -19.111 5.697 22.737 1.00 68.88 88 SER A N 1
ATOM 678 C CA . SER A 1 88 ? -19.773 6.989 22.956 1.00 68.88 88 SER A CA 1
ATOM 679 C C . SER A 1 88 ? -21.043 6.824 23.793 1.00 68.88 88 SER A C 1
ATOM 681 O O . SER A 1 88 ? -21.213 7.524 24.789 1.00 68.88 88 SER A O 1
ATOM 683 N N . THR A 1 89 ? -21.868 5.818 23.485 1.00 72.88 89 THR A N 1
ATOM 684 C CA . THR A 1 89 ? -23.087 5.503 24.246 1.00 72.88 89 THR A CA 1
ATOM 685 C C . THR A 1 89 ? -22.768 5.132 25.698 1.00 72.88 89 THR A C 1
ATOM 687 O O . THR A 1 89 ? -23.442 5.597 26.620 1.00 72.88 89 THR A O 1
ATOM 690 N N . ALA A 1 90 ? -21.710 4.346 25.934 1.00 71.69 90 ALA A N 1
ATOM 691 C CA . ALA A 1 90 ? -21.273 3.986 27.282 1.00 71.69 90 ALA A CA 1
ATOM 692 C C . ALA A 1 90 ? -20.845 5.219 28.097 1.00 71.69 90 ALA A C 1
ATOM 694 O O . ALA A 1 90 ? -21.291 5.378 29.235 1.00 71.69 90 ALA A O 1
ATOM 695 N N . VAL A 1 91 ? -20.055 6.124 27.510 1.00 81.06 91 VAL A N 1
ATOM 696 C CA . VAL A 1 91 ? -19.614 7.365 28.170 1.00 81.06 91 VAL A CA 1
ATOM 697 C C . VAL A 1 91 ? -20.801 8.278 28.485 1.00 81.06 91 VAL A C 1
ATOM 699 O O . VAL A 1 91 ? -20.941 8.719 29.624 1.00 81.06 91 VAL A O 1
ATOM 702 N N . THR A 1 92 ? -21.704 8.504 27.528 1.00 83.19 92 THR A N 1
ATOM 703 C CA . THR A 1 92 ? -22.902 9.332 27.742 1.00 83.19 92 THR A CA 1
ATOM 704 C C . THR A 1 92 ? -23.805 8.754 28.836 1.00 83.19 92 THR A C 1
ATOM 706 O O . THR A 1 92 ? -24.298 9.495 29.686 1.00 83.19 92 THR A O 1
ATOM 709 N N . SER A 1 93 ? -23.979 7.428 28.880 1.00 80.38 93 SER A N 1
ATOM 710 C CA . SER A 1 93 ? -24.780 6.770 29.921 1.00 80.38 93 SER A CA 1
ATOM 711 C C . SER A 1 93 ? -24.152 6.866 31.317 1.00 80.38 93 SER A C 1
ATOM 713 O O . SER A 1 93 ? -24.871 7.052 32.300 1.00 80.38 93 SER A O 1
ATOM 715 N N . ALA A 1 94 ? -22.820 6.792 31.411 1.00 78.94 94 ALA A N 1
ATOM 716 C CA . ALA A 1 94 ? -22.088 6.918 32.667 1.00 78.94 94 ALA A CA 1
ATOM 717 C C . ALA A 1 94 ? -22.169 8.346 33.228 1.00 78.94 94 ALA A C 1
ATOM 719 O O . ALA A 1 94 ? -22.374 8.523 34.429 1.00 78.94 94 ALA A O 1
ATOM 720 N N . ILE A 1 95 ? -22.092 9.358 32.358 1.00 83.44 95 ILE A N 1
ATOM 721 C CA . ILE A 1 95 ? -22.268 10.769 32.733 1.00 83.44 95 ILE A CA 1
ATOM 722 C C . ILE A 1 95 ? -23.689 11.003 33.272 1.00 83.44 95 ILE A C 1
ATOM 724 O O . ILE A 1 95 ? -23.846 11.522 34.375 1.00 83.44 95 ILE A O 1
ATOM 728 N N . ALA A 1 96 ? -24.719 10.517 32.572 1.00 83.12 96 ALA A N 1
ATOM 729 C CA . ALA A 1 96 ? -26.115 10.654 33.003 1.00 83.12 96 ALA A CA 1
ATOM 730 C C . ALA A 1 96 ? -26.449 9.870 34.293 1.00 83.12 96 ALA A C 1
ATOM 732 O O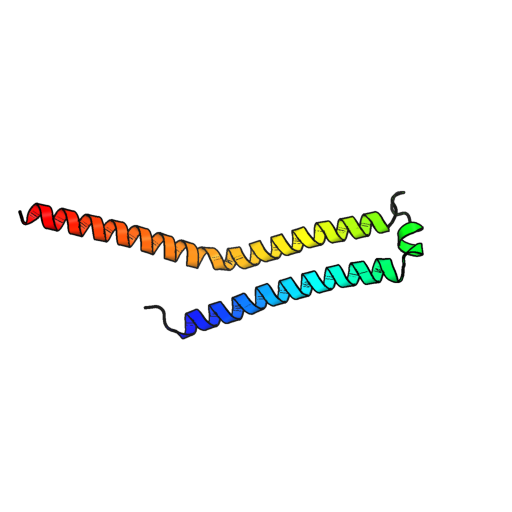 . ALA A 1 96 ? -27.355 10.233 35.047 1.00 83.12 96 ALA A O 1
ATOM 733 N N . ALA A 1 97 ? -25.754 8.759 34.555 1.00 82.56 97 ALA A N 1
ATOM 734 C CA . ALA A 1 97 ? -25.877 8.022 35.813 1.00 82.56 97 ALA A CA 1
ATOM 735 C C . ALA A 1 97 ? -25.205 8.770 36.977 1.00 82.56 97 ALA A C 1
ATOM 737 O O . ALA A 1 97 ? -25.774 8.838 38.066 1.00 82.56 97 ALA A O 1
ATOM 738 N N . SER A 1 98 ? -24.035 9.370 36.732 1.00 82.31 98 SER A N 1
ATOM 739 C CA . SER A 1 98 ? -23.331 10.212 37.703 1.00 82.31 98 SER A CA 1
ATOM 740 C C . SER A 1 98 ? -24.162 11.434 38.099 1.00 82.31 98 SER A C 1
ATOM 742 O O . SER A 1 98 ? -24.301 11.724 39.282 1.00 82.31 98 SER A O 1
ATOM 744 N N . GLU A 1 99 ? -24.761 12.123 37.128 1.00 83.81 99 GLU A N 1
ATOM 745 C CA . GLU A 1 99 ? -25.588 13.315 37.358 1.00 83.81 99 GLU A CA 1
ATOM 746 C C . GLU A 1 99 ? -26.829 13.005 38.213 1.00 83.81 99 GLU A C 1
ATOM 748 O O . GLU A 1 99 ? -27.114 13.698 39.190 1.00 83.81 99 GLU A O 1
ATOM 753 N N . ARG A 1 100 ? -27.509 11.883 37.938 1.00 80.06 100 ARG A N 1
ATOM 754 C CA . ARG A 1 100 ? -28.639 11.410 38.758 1.00 80.06 100 ARG A CA 1
ATOM 755 C C . ARG A 1 100 ? -28.238 11.045 40.188 1.00 80.06 100 ARG A C 1
ATOM 757 O O . ARG A 1 100 ? -29.001 11.303 41.116 1.00 80.06 100 ARG A O 1
ATOM 764 N N . ALA A 1 101 ? -27.057 10.459 40.379 1.00 79.44 101 ALA A N 1
ATOM 765 C CA . ALA A 1 101 ? -26.556 10.111 41.707 1.00 79.44 101 ALA A CA 1
ATOM 766 C C . ALA A 1 101 ? -26.207 11.352 42.550 1.00 79.44 101 ALA A C 1
ATOM 768 O O . ALA A 1 101 ? -26.384 11.332 43.768 1.00 79.44 101 ALA A O 1
ATOM 769 N N . VAL A 1 102 ? -25.744 12.431 41.911 1.00 78.94 102 VAL A N 1
ATOM 770 C CA . VAL A 1 102 ? -25.478 13.720 42.569 1.00 78.94 102 VAL A CA 1
ATOM 771 C C . VAL A 1 102 ? -26.786 14.391 42.996 1.00 78.94 102 VAL A C 1
ATOM 773 O O . VAL A 1 102 ? -26.948 14.692 44.175 1.00 78.94 102 VAL A O 1
ATOM 776 N N . LEU A 1 103 ? -27.760 14.510 42.089 1.00 80.44 103 LEU A N 1
ATOM 777 C CA . LEU A 1 103 ? -29.068 15.116 42.385 1.00 80.44 103 LEU A CA 1
ATOM 778 C C . LEU A 1 103 ? -29.837 14.362 43.484 1.00 80.44 103 LEU A C 1
ATOM 780 O O . LEU A 1 103 ? -30.481 14.969 44.336 1.00 80.44 103 LEU A O 1
ATOM 784 N N . SER A 1 104 ? -29.737 13.029 43.506 1.00 79.56 104 SER A N 1
ATOM 785 C CA . SER A 1 104 ? -30.337 12.200 44.558 1.00 79.56 104 SER A CA 1
ATOM 786 C C . SER A 1 104 ? -29.724 12.447 45.940 1.00 79.56 104 SER A C 1
ATOM 788 O O . SER A 1 104 ? -30.432 12.301 46.937 1.00 79.56 104 SER A O 1
ATOM 790 N N . LYS A 1 105 ? -28.429 12.783 46.016 1.00 77.25 105 LYS A N 1
ATOM 791 C CA . LYS A 1 105 ? -27.764 13.121 47.282 1.00 77.25 105 LYS A CA 1
ATOM 792 C C . LYS A 1 105 ? -28.189 14.492 47.795 1.00 77.25 105 LYS A C 1
ATOM 794 O O . LYS A 1 105 ? -28.373 14.630 48.996 1.00 77.25 105 LYS A O 1
ATOM 799 N N . GLU A 1 106 ? -28.373 15.467 46.908 1.00 71.62 106 GLU A N 1
ATOM 800 C CA . GLU A 1 106 ? -28.815 16.816 47.288 1.00 71.62 106 GLU A CA 1
ATOM 801 C C . GLU A 1 106 ? -30.267 16.852 47.773 1.00 71.62 106 GLU A C 1
ATOM 803 O O . GLU A 1 106 ? -30.584 17.612 48.675 1.00 71.62 106 GLU A O 1
ATOM 808 N N . HIS A 1 107 ? -31.147 16.004 47.233 1.00 67.31 107 HIS A N 1
ATOM 809 C CA . HIS A 1 107 ? -32.550 15.930 47.670 1.00 67.31 107 HIS A CA 1
ATOM 810 C C . HIS A 1 107 ? -32.771 15.159 48.985 1.00 67.31 107 HIS A C 1
ATOM 812 O O . HIS A 1 107 ? -33.888 15.137 49.496 1.00 67.31 107 HIS A O 1
ATOM 818 N N . SER A 1 108 ? -31.741 14.476 49.495 1.00 60.41 108 SER A N 1
ATOM 819 C CA . SER A 1 108 ? -31.799 13.694 50.742 1.00 60.41 108 SER A CA 1
ATOM 820 C C . SER A 1 108 ? -31.036 14.351 51.903 1.00 60.41 108 SER A C 1
ATOM 822 O O . SER A 1 108 ? -30.883 13.717 52.949 1.00 60.41 108 SER A O 1
ATOM 824 N N . ALA A 1 109 ? -30.540 15.577 51.710 1.00 52.97 109 ALA A N 1
ATOM 825 C CA . ALA A 1 109 ? -29.889 16.418 52.716 1.00 52.97 109 ALA A CA 1
ATOM 826 C C . ALA A 1 109 ? -30.824 17.562 53.129 1.00 52.97 109 ALA A C 1
ATOM 828 O O . ALA A 1 109 ? -30.792 17.923 54.326 1.00 52.97 109 ALA A O 1
#

Sequence (109 aa):
MLALPEIAELRRRRRTVTLGLGLATVGLFAAFIIGFAYFPETLGATLIGGIPLSLWVVLVEFVGTWVLVFIYFRLSRGYLQPAADAASTAVTSAIAASERAVLSKEHSA